Protein AF-A0A849KI65-F1 (afdb_monomer_lite)

Sequence (88 aa):
MTAKKTPTTAAKESEAETRLKEAQARVKVASDKQAAIVSVMSRLGVSPAERRLAQSESKKVERELQEATRMLREAEAAAGTSKVRTAS

Foldseek 3Di:
DDPPPDPDPPVVLVVLVVQLVVLVVQLVVLVVQLVVLVVQCPDPPDDPVSVVVSVVVNVVSVVSNVVSVVSNVVSVVVNVVSVVPVPD

pLDDT: mean 70.59, std 14.47, range [38.59, 87.38]

Radius of gyration: 20.78 Å; chains: 1; bounding box: 41×24×68 Å

Organism: NCBI:txid2732512

Structure (mmCIF, N/CA/C/O backbone):
data_AF-A0A849KI65-F1
#
_entry.id   AF-A0A849KI65-F1
#
loop_
_atom_site.group_PDB
_atom_site.id
_atom_site.type_symbol
_atom_site.label_atom_id
_atom_site.label_alt_id
_atom_site.label_comp_id
_atom_site.label_asym_id
_atom_site.label_entity_id
_atom_site.label_seq_id
_atom_site.pdbx_PDB_ins_code
_atom_site.Cartn_x
_atom_site.Cartn_y
_atom_site.Cartn_z
_atom_site.occupancy
_atom_site.B_iso_or_equiv
_atom_site.auth_seq_id
_atom_site.auth_comp_id
_atom_site.auth_asym_id
_atom_site.auth_atom_id
_atom_site.pdbx_PDB_model_num
ATOM 1 N N . MET A 1 1 ? -23.595 18.898 47.997 1.00 38.59 1 MET A N 1
ATOM 2 C CA . MET A 1 1 ? -23.830 18.767 46.542 1.00 38.59 1 MET A CA 1
ATOM 3 C C . MET A 1 1 ? -22.565 18.220 45.892 1.00 38.59 1 MET A C 1
ATOM 5 O O . MET A 1 1 ? -21.659 18.983 45.594 1.00 38.59 1 MET A O 1
ATOM 9 N N . THR A 1 2 ? -22.439 16.901 45.753 1.00 38.72 2 THR A N 1
ATOM 10 C CA . THR A 1 2 ? -21.280 16.261 45.109 1.00 38.72 2 THR A CA 1
ATOM 11 C C . THR A 1 2 ? -21.647 15.913 43.671 1.00 38.72 2 THR A C 1
ATOM 13 O O . THR A 1 2 ? -22.186 14.849 43.382 1.00 38.72 2 THR A O 1
ATOM 16 N N . ALA A 1 3 ? -21.383 16.847 42.754 1.00 41.94 3 ALA A N 1
ATOM 17 C CA . ALA A 1 3 ? -21.475 16.590 41.324 1.00 41.94 3 ALA A CA 1
ATOM 18 C C . ALA A 1 3 ? -20.368 15.598 40.930 1.00 41.94 3 ALA A C 1
ATOM 20 O O . ALA A 1 3 ? -19.202 15.962 40.771 1.00 41.94 3 ALA A O 1
ATOM 21 N N . LYS A 1 4 ? -20.733 14.318 40.815 1.00 42.84 4 LYS A N 1
ATOM 22 C CA . LYS A 1 4 ? -19.906 13.276 40.202 1.00 42.84 4 LYS A CA 1
ATOM 23 C C . LYS A 1 4 ? -19.685 13.685 38.741 1.00 42.84 4 LYS A C 1
ATOM 25 O O . LYS A 1 4 ? -20.584 13.546 37.919 1.00 42.84 4 LYS A O 1
ATOM 30 N N . LYS A 1 5 ? -18.505 14.234 38.425 1.00 48.50 5 LYS A N 1
ATOM 31 C CA . LYS A 1 5 ? -18.036 14.420 37.044 1.00 48.50 5 LYS A CA 1
ATOM 32 C C . LYS A 1 5 ? -17.951 13.038 36.397 1.00 48.50 5 LYS A C 1
ATOM 34 O O . LYS A 1 5 ? -16.981 12.316 36.607 1.00 48.50 5 LYS A O 1
ATOM 39 N N . THR A 1 6 ? -18.983 12.657 35.654 1.00 47.31 6 THR A N 1
ATOM 40 C CA . THR A 1 6 ? -18.953 11.523 34.730 1.00 47.31 6 THR A CA 1
ATOM 41 C C . THR A 1 6 ? -17.879 11.800 33.678 1.00 47.31 6 THR A C 1
ATOM 43 O O . THR A 1 6 ? -18.011 12.780 32.940 1.00 47.31 6 THR A O 1
ATOM 46 N N . PRO A 1 7 ? -16.798 11.004 33.607 1.00 45.50 7 PRO A N 1
ATOM 47 C CA . PRO A 1 7 ? -15.765 11.205 3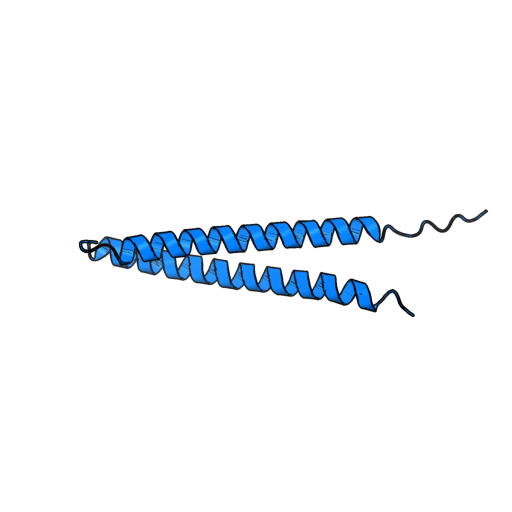2.611 1.00 45.50 7 PRO A CA 1
ATOM 48 C C . PRO A 1 7 ? -16.300 10.734 31.259 1.00 45.50 7 PRO A C 1
ATOM 50 O O . PRO A 1 7 ? -16.253 9.557 30.927 1.00 45.50 7 PRO A O 1
ATOM 53 N N . THR A 1 8 ? -16.824 11.689 30.500 1.00 48.84 8 THR A N 1
ATOM 54 C CA . THR A 1 8 ? -16.464 11.879 29.094 1.00 48.84 8 THR A CA 1
ATOM 55 C C . THR A 1 8 ? -16.416 10.606 28.235 1.00 48.84 8 THR A C 1
ATOM 57 O O . THR A 1 8 ? -15.409 10.316 27.593 1.00 48.84 8 THR A O 1
ATOM 60 N N . THR A 1 9 ? -17.511 9.846 28.177 1.00 49.00 9 THR A N 1
ATOM 61 C CA . THR A 1 9 ? -17.666 8.745 27.206 1.00 49.00 9 THR A CA 1
ATOM 62 C C . THR A 1 9 ? -17.613 9.279 25.765 1.00 49.00 9 THR A C 1
ATOM 64 O O . THR A 1 9 ? -16.939 8.704 24.918 1.00 49.00 9 THR A O 1
ATOM 67 N N . ALA A 1 10 ? -18.174 10.472 25.529 1.00 47.69 10 ALA A N 1
ATOM 68 C CA . ALA A 1 10 ? -18.210 11.129 24.219 1.00 47.69 10 ALA A CA 1
ATOM 69 C C . ALA A 1 10 ? -16.830 11.549 23.658 1.00 47.69 10 ALA A C 1
ATOM 71 O O . ALA A 1 10 ? -16.650 11.596 22.445 1.00 47.69 10 ALA A O 1
ATOM 72 N N . ALA A 1 11 ? -15.827 11.835 24.504 1.00 50.66 11 ALA A N 1
ATOM 73 C CA . ALA A 1 11 ? -14.481 12.162 24.005 1.00 50.66 11 ALA A CA 1
ATOM 74 C C . ALA A 1 11 ? -13.703 10.912 23.578 1.00 50.66 11 ALA A C 1
ATOM 76 O O . ALA A 1 11 ? -12.916 10.979 22.640 1.00 50.66 11 ALA A O 1
ATOM 77 N N . LYS A 1 12 ? -13.945 9.769 24.233 1.00 51.59 12 LYS A N 1
ATOM 78 C CA . LYS A 1 12 ? -13.294 8.497 23.890 1.00 51.59 12 LYS A CA 1
ATOM 79 C C . LYS A 1 12 ? -13.837 7.904 22.592 1.00 51.59 12 LYS A C 1
ATOM 81 O O . LYS A 1 12 ? -13.070 7.318 21.837 1.00 51.59 12 LYS A O 1
ATOM 86 N N . GLU A 1 13 ? -15.128 8.090 22.319 1.00 53.56 13 GLU A N 1
ATOM 87 C CA . GLU A 1 13 ? -15.738 7.714 21.038 1.00 53.56 13 GLU A CA 1
ATOM 88 C C . GLU A 1 13 ? -15.178 8.562 19.888 1.00 53.56 13 GLU A C 1
ATOM 90 O O . GLU A 1 13 ? -14.715 8.007 18.897 1.00 53.56 13 GLU A O 1
ATOM 95 N N . SER A 1 14 ? -15.082 9.885 20.069 1.00 64.75 14 SER A N 1
ATOM 96 C CA . SER A 1 14 ? -14.473 10.795 19.084 1.00 64.75 14 SER A CA 1
ATOM 97 C C . SER A 1 14 ? -13.008 10.452 18.775 1.00 64.75 14 SER A C 1
ATOM 99 O O . SER A 1 14 ? -12.587 10.440 17.615 1.00 64.75 14 SER A O 1
ATOM 101 N N . GLU A 1 15 ? -12.218 10.108 19.796 1.00 65.88 15 GLU A N 1
ATOM 102 C CA . GLU A 1 15 ? -10.811 9.740 19.612 1.00 65.88 15 GLU A CA 1
ATOM 103 C C . GLU A 1 15 ? -10.657 8.374 18.918 1.00 65.88 15 GLU A C 1
ATOM 105 O O . GLU A 1 15 ? -9.802 8.214 18.045 1.00 65.88 15 GLU A O 1
ATOM 110 N N . ALA A 1 16 ? -11.511 7.397 19.248 1.00 64.88 16 ALA A N 1
ATOM 111 C CA . ALA A 1 16 ? -11.531 6.089 18.595 1.00 64.88 16 ALA A CA 1
ATOM 112 C C . ALA A 1 16 ? -11.962 6.186 17.122 1.00 64.88 16 ALA A C 1
ATOM 114 O O . ALA A 1 16 ? -11.315 5.600 16.257 1.00 64.88 16 ALA A O 1
ATOM 115 N N . GLU A 1 17 ? -12.996 6.972 16.817 1.00 70.56 17 GLU A N 1
ATOM 116 C CA . GLU A 1 17 ? -13.443 7.231 15.444 1.00 70.56 17 GLU A CA 1
ATOM 117 C C . GLU A 1 17 ? -12.388 7.974 14.619 1.00 70.56 17 GLU A C 1
ATOM 119 O O . GLU A 1 17 ? -12.180 7.661 13.445 1.00 70.56 17 GLU A O 1
ATOM 124 N N . THR A 1 18 ? -11.687 8.932 15.231 1.00 77.62 18 THR A N 1
ATOM 125 C CA . THR A 1 18 ? -10.589 9.660 14.579 1.00 77.62 18 THR A CA 1
ATOM 126 C C . THR A 1 18 ? -9.439 8.713 14.241 1.00 77.62 18 THR A C 1
ATOM 128 O O . THR A 1 18 ? -8.995 8.677 13.093 1.00 77.62 18 THR A O 1
ATOM 131 N N . ARG A 1 19 ? -9.023 7.860 15.187 1.00 74.62 19 ARG A N 1
ATOM 132 C CA . ARG A 1 19 ? -7.996 6.829 14.948 1.00 74.62 19 ARG A CA 1
ATOM 133 C C . ARG A 1 19 ? -8.413 5.830 13.868 1.00 74.62 19 ARG A C 1
ATOM 135 O O . ARG A 1 19 ? -7.573 5.394 13.085 1.00 74.62 19 ARG A O 1
ATOM 142 N N . LEU A 1 20 ? -9.698 5.489 13.792 1.00 74.25 20 LEU A N 1
ATOM 143 C CA . LEU A 1 20 ? -10.230 4.575 12.781 1.00 74.25 20 LEU A CA 1
ATOM 144 C C . LEU A 1 20 ? -10.206 5.217 11.384 1.00 74.25 20 LEU A C 1
ATOM 146 O O . LEU A 1 20 ? -9.750 4.585 10.433 1.00 74.25 20 LEU A O 1
ATOM 150 N N . LYS A 1 21 ? -10.582 6.497 11.263 1.00 78.44 21 LYS A N 1
ATOM 151 C CA . LYS A 1 21 ? -10.443 7.269 10.013 1.00 78.44 21 LYS A CA 1
ATOM 152 C C . LYS A 1 21 ? -8.985 7.410 9.575 1.00 78.44 21 LYS A C 1
ATOM 154 O O . LYS A 1 21 ? -8.687 7.250 8.393 1.00 78.44 21 LYS A O 1
ATOM 159 N N . GLU A 1 22 ? -8.069 7.670 10.505 1.00 81.00 22 GLU A N 1
ATOM 160 C CA . GLU A 1 22 ? -6.633 7.732 10.212 1.00 81.00 22 GLU A CA 1
ATOM 161 C C . GLU A 1 22 ? -6.082 6.380 9.742 1.00 81.00 22 GLU A C 1
ATOM 163 O O . GLU A 1 22 ? -5.339 6.323 8.760 1.00 81.00 22 GLU A O 1
ATOM 168 N N . ALA A 1 23 ? -6.473 5.282 10.396 1.00 75.06 23 ALA A N 1
ATOM 169 C CA . ALA A 1 23 ? -6.088 3.935 9.988 1.00 75.06 23 ALA A CA 1
ATOM 170 C C . ALA A 1 23 ? -6.622 3.601 8.584 1.00 75.06 23 ALA A C 1
ATOM 172 O O . ALA A 1 23 ? -5.863 3.125 7.738 1.00 75.06 23 ALA A O 1
ATOM 173 N N . GLN A 1 24 ? -7.885 3.931 8.293 1.00 75.94 24 GLN A N 1
ATOM 174 C CA . GLN A 1 24 ? -8.472 3.769 6.958 1.00 75.94 24 GLN A CA 1
ATOM 175 C C . GLN A 1 24 ? -7.730 4.589 5.895 1.00 75.94 24 GLN A C 1
ATOM 177 O O . GLN A 1 24 ? -7.431 4.076 4.815 1.00 75.94 24 GLN A O 1
ATOM 182 N N . ALA A 1 25 ? -7.382 5.843 6.197 1.00 81.88 25 ALA A N 1
ATOM 183 C CA . ALA A 1 25 ? -6.617 6.689 5.286 1.00 81.88 25 ALA A CA 1
ATOM 184 C C . ALA A 1 25 ? -5.227 6.101 4.989 1.00 81.88 25 ALA A C 1
ATOM 186 O O . ALA A 1 25 ? -4.801 6.086 3.833 1.00 81.88 25 ALA A O 1
ATOM 187 N N . ARG A 1 26 ? -4.540 5.555 6.001 1.00 79.56 26 ARG A N 1
ATOM 188 C CA . ARG A 1 26 ? -3.238 4.886 5.826 1.00 79.56 26 ARG A CA 1
ATOM 189 C C . ARG A 1 26 ? -3.337 3.638 4.953 1.00 79.56 26 ARG A C 1
ATOM 191 O O . ARG A 1 26 ? -2.507 3.471 4.062 1.00 79.56 26 ARG A O 1
ATOM 198 N N . VAL A 1 27 ? -4.359 2.802 5.160 1.00 78.81 27 VAL A N 1
ATOM 199 C CA . VAL A 1 27 ? -4.615 1.626 4.309 1.00 78.81 27 VAL A CA 1
ATOM 200 C C . VAL A 1 27 ? -4.845 2.054 2.861 1.00 78.81 27 VAL A C 1
ATOM 202 O O . VAL A 1 27 ? -4.251 1.472 1.955 1.00 78.81 27 VAL A O 1
ATOM 205 N N . LYS A 1 28 ? -5.644 3.104 2.636 1.00 82.56 28 LYS A N 1
ATOM 206 C CA . LYS A 1 28 ? -5.903 3.629 1.291 1.00 82.56 28 LYS A CA 1
ATOM 207 C C . LYS A 1 28 ? -4.614 4.083 0.601 1.00 82.56 28 LYS A C 1
ATOM 209 O O . LYS A 1 28 ? -4.340 3.649 -0.510 1.00 82.56 28 LYS A O 1
ATOM 214 N N . VAL A 1 29 ? -3.785 4.880 1.280 1.00 87.06 29 VAL A N 1
ATOM 215 C CA . VAL A 1 29 ? -2.502 5.353 0.728 1.00 87.06 29 VAL A CA 1
ATOM 216 C C . VAL A 1 29 ? -1.564 4.188 0.400 1.00 87.06 29 VAL A C 1
ATOM 218 O O . VAL A 1 29 ? -0.944 4.182 -0.662 1.00 87.06 29 VAL A O 1
ATOM 221 N N . ALA A 1 30 ? -1.453 3.194 1.284 1.00 78.12 30 ALA A N 1
ATOM 222 C CA . ALA A 1 30 ? -0.635 2.009 1.028 1.00 78.12 30 ALA A CA 1
ATOM 223 C C . ALA A 1 30 ? -1.163 1.201 -0.173 1.00 78.12 30 ALA A C 1
ATOM 225 O O . ALA A 1 30 ? -0.382 0.776 -1.023 1.00 78.12 30 ALA A O 1
ATOM 226 N N . SER A 1 31 ? -2.485 1.061 -0.298 1.00 75.69 31 SER A N 1
ATOM 227 C CA . SER A 1 31 ? -3.122 0.387 -1.433 1.00 75.69 31 SER A CA 1
ATOM 228 C C . SER A 1 31 ? -2.879 1.121 -2.759 1.00 75.69 31 SER A C 1
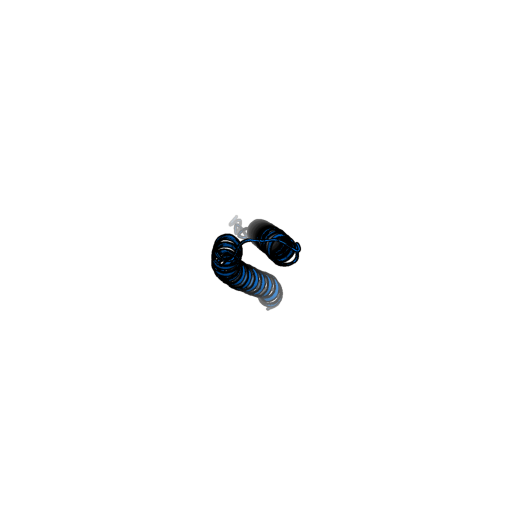ATOM 230 O O . SER A 1 31 ? -2.488 0.491 -3.742 1.00 75.69 31 SER A O 1
ATOM 232 N N . ASP A 1 32 ? -3.000 2.452 -2.775 1.00 84.44 32 ASP A N 1
ATOM 233 C CA . ASP A 1 32 ? -2.739 3.279 -3.960 1.00 84.44 32 ASP A CA 1
ATOM 234 C C . ASP A 1 32 ? -1.270 3.163 -4.414 1.00 84.44 32 ASP A C 1
ATOM 236 O O . ASP A 1 32 ? -0.987 2.992 -5.605 1.00 84.44 32 ASP A O 1
ATOM 240 N N . LYS A 1 33 ? -0.317 3.172 -3.467 1.00 81.75 33 LYS A N 1
ATOM 241 C CA . LYS A 1 33 ? 1.108 2.922 -3.759 1.00 81.75 33 LYS A CA 1
ATOM 242 C C . LYS A 1 33 ? 1.322 1.536 -4.368 1.00 81.75 33 LYS A C 1
ATOM 244 O O . LYS A 1 33 ? 2.065 1.398 -5.339 1.00 81.75 33 LYS A O 1
ATOM 249 N N . GLN A 1 34 ? 0.672 0.511 -3.818 1.00 77.12 34 GLN A N 1
ATOM 250 C CA . GLN A 1 34 ? 0.786 -0.857 -4.318 1.00 77.12 34 GLN A CA 1
ATOM 251 C C . GLN A 1 34 ? 0.251 -0.965 -5.751 1.00 77.12 34 GLN A C 1
ATOM 253 O O . GLN A 1 34 ? 0.915 -1.547 -6.610 1.00 77.12 34 GLN A O 1
ATOM 258 N N . ALA A 1 35 ? -0.893 -0.340 -6.040 1.00 77.50 35 ALA A N 1
ATOM 259 C CA . ALA A 1 35 ? -1.464 -0.287 -7.383 1.00 77.50 35 ALA A CA 1
ATOM 260 C C . ALA A 1 35 ? -0.536 0.423 -8.386 1.00 77.50 35 ALA A C 1
ATOM 262 O O . ALA A 1 35 ? -0.362 -0.050 -9.512 1.00 77.50 35 ALA A O 1
ATOM 263 N N . ALA A 1 36 ? 0.118 1.515 -7.977 1.00 83.44 36 ALA A N 1
ATOM 264 C CA . ALA A 1 36 ? 1.095 2.216 -8.808 1.00 83.44 36 ALA A CA 1
ATOM 265 C C . ALA A 1 36 ? 2.319 1.340 -9.133 1.00 83.44 36 ALA A C 1
ATOM 267 O O . ALA A 1 36 ? 2.745 1.281 -10.287 1.00 83.44 36 ALA A O 1
ATOM 268 N N . ILE A 1 37 ? 2.852 0.610 -8.148 1.00 81.56 37 ILE A N 1
ATOM 269 C CA . ILE A 1 37 ? 3.993 -0.300 -8.338 1.00 81.56 37 ILE A CA 1
ATOM 270 C C . ILE A 1 37 ? 3.628 -1.450 -9.283 1.00 81.56 37 ILE A C 1
ATOM 272 O O . ILE A 1 37 ? 4.382 -1.745 -10.212 1.00 81.56 37 ILE A O 1
ATOM 276 N N . VAL A 1 38 ? 2.454 -2.060 -9.095 1.00 80.81 38 VAL A N 1
ATOM 277 C CA . VAL A 1 38 ? 1.939 -3.108 -9.990 1.00 80.81 38 VAL A CA 1
ATOM 278 C C . VAL A 1 38 ? 1.787 -2.569 -11.413 1.00 80.81 38 VAL A C 1
ATOM 280 O O . VAL A 1 38 ? 2.241 -3.210 -12.356 1.00 80.81 38 VAL A O 1
ATOM 283 N N . SER A 1 39 ? 1.245 -1.357 -11.576 1.00 83.38 39 SER A N 1
ATOM 284 C CA . SER A 1 39 ? 1.115 -0.698 -12.882 1.00 83.38 39 SER A CA 1
ATOM 285 C C . SER A 1 39 ? 2.464 -0.499 -13.572 1.00 83.38 39 SER A C 1
ATOM 287 O O . SER A 1 39 ? 2.593 -0.800 -14.758 1.00 83.38 39 SER A O 1
ATOM 289 N N . VAL A 1 40 ? 3.493 -0.056 -12.837 1.00 79.75 40 VAL A N 1
ATOM 290 C CA . VAL A 1 40 ? 4.861 0.034 -13.367 1.00 79.75 40 VAL A CA 1
ATOM 291 C C . VAL A 1 40 ? 5.332 -1.347 -13.812 1.00 79.75 40 VAL A C 1
ATOM 293 O O . VAL A 1 40 ? 5.719 -1.493 -14.964 1.00 79.75 40 VAL A O 1
ATOM 296 N N . MET A 1 41 ? 5.221 -2.375 -12.966 1.00 76.31 41 MET A N 1
ATOM 297 C CA . MET A 1 41 ? 5.657 -3.738 -13.300 1.00 76.31 41 MET A CA 1
ATOM 298 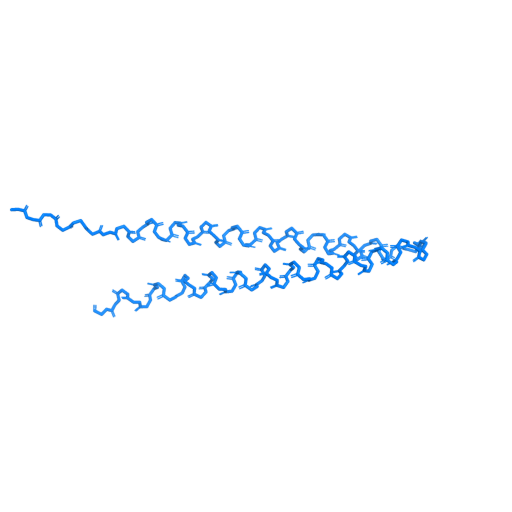C C . MET A 1 41 ? 4.926 -4.355 -14.505 1.00 76.31 41 MET A C 1
ATOM 300 O O . MET A 1 41 ? 5.527 -5.155 -15.224 1.00 76.31 41 MET A O 1
ATOM 304 N N . SER A 1 42 ? 3.660 -3.995 -14.735 1.00 78.88 42 SER A N 1
ATOM 305 C CA . SER A 1 42 ? 2.837 -4.496 -15.843 1.00 78.88 42 SER A CA 1
ATOM 306 C C . SER A 1 42 ? 3.099 -3.808 -17.187 1.00 78.88 42 SER A C 1
ATOM 308 O O . SER A 1 42 ? 2.677 -4.331 -18.219 1.00 78.88 42 SER A O 1
ATOM 310 N N . ARG A 1 43 ? 3.789 -2.660 -17.225 1.00 81.62 43 ARG A N 1
ATOM 311 C CA . ARG A 1 43 ? 4.132 -1.993 -18.492 1.00 81.62 43 ARG A CA 1
ATOM 312 C C . ARG A 1 43 ? 5.187 -2.811 -19.248 1.00 81.62 43 ARG A C 1
ATOM 314 O O . ARG A 1 43 ? 6.265 -3.107 -18.734 1.00 81.62 43 ARG A O 1
ATOM 321 N N . LEU A 1 44 ? 4.887 -3.181 -20.493 1.00 60.78 44 LEU A N 1
ATOM 322 C CA . LEU A 1 44 ? 5.842 -3.845 -21.384 1.00 60.78 44 LEU A CA 1
ATOM 323 C C . LEU A 1 44 ? 7.023 -2.895 -21.645 1.00 60.78 44 LEU A C 1
ATOM 325 O O . LEU A 1 44 ? 6.838 -1.837 -22.235 1.00 60.78 44 LEU A O 1
ATOM 329 N N . GLY A 1 45 ? 8.223 -3.261 -21.183 1.00 68.62 45 GLY A N 1
ATOM 330 C CA . GLY A 1 45 ? 9.455 -2.498 -21.439 1.00 68.62 45 GLY A CA 1
ATOM 331 C C . GLY A 1 45 ? 10.244 -2.042 -20.208 1.00 68.62 45 GLY A C 1
ATOM 332 O O . GLY A 1 45 ? 11.307 -1.458 -20.377 1.00 68.62 45 GLY A O 1
ATOM 333 N N . VAL A 1 46 ? 9.792 -2.334 -18.982 1.00 73.44 46 VAL A N 1
ATOM 334 C CA . VAL A 1 46 ? 10.555 -1.979 -17.770 1.00 73.44 46 VAL A CA 1
ATOM 335 C C . VAL A 1 46 ? 11.897 -2.710 -17.741 1.00 73.44 46 VAL A C 1
ATOM 337 O O . VAL A 1 46 ? 11.943 -3.946 -17.881 1.00 73.44 46 VAL A O 1
ATOM 340 N N . SER A 1 47 ? 12.981 -1.960 -17.528 1.00 79.75 47 SER A N 1
ATOM 341 C CA . SER A 1 47 ? 14.328 -2.519 -17.443 1.00 79.75 47 SER A CA 1
ATOM 342 C C . SER A 1 47 ? 14.451 -3.493 -16.257 1.00 79.75 47 SER A C 1
ATOM 344 O O . SER A 1 47 ? 13.717 -3.389 -15.268 1.00 79.75 47 SER A O 1
ATOM 346 N N . PRO A 1 48 ? 15.384 -4.461 -16.293 1.00 77.88 48 PRO A N 1
ATOM 347 C CA . PRO A 1 48 ? 15.597 -5.374 -15.169 1.00 77.88 48 PRO A CA 1
ATOM 348 C C . PRO A 1 48 ? 15.908 -4.660 -13.842 1.00 77.88 48 PRO A C 1
ATOM 350 O O . PRO A 1 48 ? 15.522 -5.148 -12.780 1.00 77.88 48 PRO A O 1
ATOM 353 N N . ALA A 1 49 ? 16.577 -3.503 -13.891 1.00 80.69 49 ALA A N 1
ATOM 354 C CA . ALA A 1 49 ? 16.887 -2.695 -12.713 1.00 80.69 49 ALA A CA 1
ATOM 355 C C . ALA A 1 49 ? 15.624 -2.066 -12.106 1.00 80.69 49 ALA A C 1
ATOM 357 O O . ALA A 1 49 ? 15.380 -2.199 -10.908 1.00 80.69 49 ALA A O 1
ATOM 358 N N . GLU A 1 50 ? 14.774 -1.467 -12.938 1.00 77.12 50 GLU A N 1
ATOM 359 C CA . GLU A 1 50 ? 13.502 -0.881 -12.506 1.00 77.12 50 GLU A CA 1
ATOM 360 C C . GLU A 1 50 ? 12.532 -1.942 -11.970 1.00 77.12 50 GLU A C 1
ATOM 362 O O . GLU A 1 50 ? 11.854 -1.698 -10.976 1.00 77.12 50 GLU A O 1
ATOM 367 N N . ARG A 1 51 ? 12.515 -3.160 -12.538 1.00 78.75 51 ARG A N 1
ATOM 368 C CA . ARG A 1 51 ? 11.727 -4.273 -11.973 1.00 78.75 51 ARG A CA 1
ATOM 369 C C . ARG A 1 51 ? 12.202 -4.671 -10.582 1.00 78.75 51 ARG A C 1
ATOM 371 O O . ARG A 1 51 ? 11.372 -4.928 -9.717 1.00 78.75 51 ARG A O 1
ATOM 378 N N . ARG A 1 52 ? 13.518 -4.731 -10.351 1.00 83.38 52 ARG A N 1
ATOM 379 C CA . ARG A 1 52 ? 14.078 -5.052 -9.026 1.00 83.38 52 ARG A CA 1
ATOM 380 C C . ARG A 1 52 ? 13.740 -3.970 -8.002 1.00 83.38 52 ARG A C 1
ATOM 382 O O . ARG A 1 52 ? 13.348 -4.302 -6.886 1.00 83.38 52 ARG A O 1
ATOM 389 N N . LEU A 1 53 ? 13.837 -2.700 -8.396 1.00 82.38 53 LEU A N 1
ATOM 390 C CA . LEU A 1 53 ? 13.429 -1.572 -7.558 1.00 82.38 53 LEU A CA 1
ATOM 391 C C . LEU A 1 53 ? 11.933 -1.650 -7.229 1.00 82.38 53 LEU A C 1
ATOM 393 O O . LEU A 1 53 ? 11.580 -1.667 -6.052 1.00 82.38 53 LEU A O 1
ATOM 397 N N . ALA A 1 54 ? 11.073 -1.826 -8.234 1.00 79.56 54 ALA A N 1
ATOM 398 C CA . ALA A 1 54 ? 9.630 -1.976 -8.052 1.00 79.56 54 ALA A CA 1
ATOM 399 C C . ALA A 1 54 ? 9.271 -3.172 -7.153 1.00 79.56 54 ALA A C 1
ATOM 401 O O . ALA A 1 54 ? 8.440 -3.040 -6.263 1.00 79.56 54 ALA A O 1
ATOM 402 N N . GLN A 1 55 ? 9.942 -4.319 -7.298 1.00 81.12 55 GLN A N 1
ATOM 403 C CA . GLN A 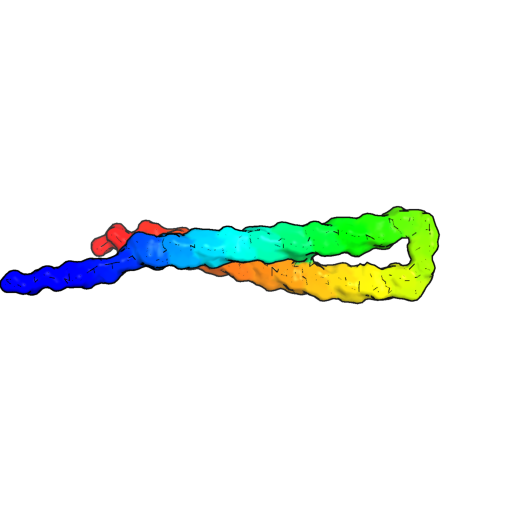1 55 ? 9.754 -5.468 -6.404 1.00 81.12 55 GLN A CA 1
ATOM 404 C C . GLN A 1 55 ? 10.173 -5.168 -4.960 1.00 81.12 55 GLN A C 1
ATOM 406 O O . GLN A 1 55 ? 9.517 -5.621 -4.021 1.00 81.12 55 GLN A O 1
ATOM 411 N N . SER A 1 56 ? 11.263 -4.424 -4.762 1.00 84.88 56 SER A N 1
ATOM 412 C CA . SER A 1 56 ? 11.715 -4.039 -3.423 1.00 84.88 56 SER A CA 1
ATOM 413 C C . SER A 1 56 ? 10.743 -3.065 -2.750 1.00 84.88 56 SER A C 1
ATOM 415 O O . SER A 1 56 ? 10.398 -3.259 -1.586 1.00 84.88 56 SER A O 1
ATOM 417 N N . GLU A 1 57 ? 10.228 -2.089 -3.500 1.00 84.94 57 GLU A N 1
ATOM 418 C CA . GLU A 1 57 ? 9.208 -1.148 -3.035 1.00 84.94 57 GLU A CA 1
ATOM 419 C C . GLU A 1 57 ? 7.878 -1.864 -2.781 1.00 84.94 57 GLU A C 1
ATOM 421 O O . GLU A 1 57 ? 7.247 -1.633 -1.754 1.00 84.94 57 GLU A O 1
ATOM 426 N N . SER A 1 58 ? 7.498 -2.822 -3.635 1.00 78.62 58 SER A N 1
ATOM 427 C CA . SER A 1 58 ? 6.294 -3.639 -3.446 1.00 78.62 58 SER A CA 1
ATOM 428 C C . SER A 1 58 ? 6.320 -4.362 -2.104 1.00 78.62 58 SER A C 1
ATOM 430 O O . SER A 1 58 ? 5.322 -4.357 -1.393 1.00 78.62 58 SER A O 1
ATOM 432 N N . LYS A 1 59 ? 7.460 -4.954 -1.728 1.00 85.75 59 LYS A N 1
ATOM 433 C CA . LYS A 1 59 ? 7.612 -5.653 -0.442 1.00 85.75 59 LYS A CA 1
ATOM 434 C C . LYS A 1 59 ? 7.540 -4.708 0.758 1.00 85.75 59 LYS A C 1
ATOM 436 O O . LYS A 1 59 ? 7.051 -5.106 1.812 1.00 85.75 59 LYS A O 1
ATOM 441 N N . LYS A 1 60 ? 8.040 -3.474 0.628 1.00 87.12 60 LYS A N 1
ATOM 442 C CA . LYS A 1 60 ? 7.923 -2.455 1.686 1.00 87.12 60 LYS A CA 1
ATOM 443 C C . LYS A 1 60 ? 6.470 -2.030 1.862 1.00 87.12 60 LYS A C 1
ATOM 445 O O . LYS A 1 60 ? 5.963 -2.061 2.977 1.00 87.12 60 LYS A O 1
ATOM 450 N N . VAL A 1 61 ? 5.794 -1.716 0.759 1.00 80.56 61 VAL A N 1
ATOM 451 C CA . VAL A 1 61 ? 4.385 -1.307 0.766 1.00 80.56 61 VAL A CA 1
ATOM 452 C C . VAL A 1 61 ? 3.481 -2.434 1.264 1.00 80.56 61 VAL A C 1
ATOM 454 O O . VAL A 1 61 ? 2.551 -2.177 2.016 1.00 80.56 61 VAL A O 1
ATOM 457 N N . GLU A 1 62 ? 3.776 -3.689 0.928 1.00 84.31 62 GLU A N 1
ATOM 458 C CA . GLU A 1 62 ? 3.040 -4.845 1.447 1.00 84.31 62 GLU A CA 1
ATOM 459 C C . GLU A 1 62 ? 3.154 -4.964 2.976 1.00 84.31 62 GLU A C 1
ATOM 461 O O . GLU A 1 62 ? 2.158 -5.229 3.649 1.00 84.31 62 GLU A O 1
ATOM 466 N N . ARG A 1 63 ? 4.335 -4.691 3.549 1.00 87.38 63 ARG A N 1
ATOM 467 C CA . ARG A 1 63 ? 4.495 -4.603 5.010 1.00 87.38 63 ARG A CA 1
ATOM 468 C C . ARG A 1 63 ? 3.732 -3.421 5.604 1.00 87.38 63 ARG A C 1
ATOM 470 O O . ARG A 1 63 ? 3.019 -3.616 6.585 1.00 87.38 63 ARG A O 1
ATOM 477 N N . GLU A 1 64 ? 3.820 -2.234 4.997 1.00 81.94 64 GLU A N 1
ATOM 478 C CA . GLU A 1 64 ? 3.041 -1.056 5.421 1.00 81.94 64 GLU A CA 1
ATOM 479 C C . GLU A 1 64 ? 1.533 -1.360 5.423 1.00 81.94 64 GLU A C 1
ATOM 481 O O . GLU A 1 64 ? 0.823 -1.002 6.362 1.00 81.94 64 GLU A O 1
ATOM 486 N N . LEU A 1 65 ? 1.041 -2.067 4.401 1.00 79.75 65 LEU A N 1
ATOM 487 C CA . LEU A 1 65 ? -0.359 -2.463 4.277 1.00 79.75 65 LEU A CA 1
ATOM 488 C C . LEU A 1 65 ? -0.761 -3.464 5.368 1.00 79.75 65 LEU A C 1
ATOM 490 O O . LEU A 1 65 ? -1.828 -3.322 5.967 1.00 79.75 65 LEU A O 1
ATOM 494 N N . GLN A 1 66 ? 0.083 -4.458 5.659 1.00 85.75 66 GLN A N 1
ATOM 495 C CA . GLN A 1 66 ? -0.160 -5.421 6.738 1.00 85.75 66 GLN A CA 1
ATOM 496 C C . GLN A 1 66 ? -0.219 -4.734 8.105 1.00 85.75 66 GLN A C 1
ATOM 498 O O . GLN A 1 66 ? -1.136 -4.996 8.884 1.00 85.75 66 GLN A O 1
ATOM 503 N N . GLU A 1 67 ? 0.709 -3.819 8.385 1.00 87.31 67 GLU A N 1
ATOM 504 C CA . GLU A 1 67 ? 0.724 -3.041 9.625 1.00 87.31 67 GLU A CA 1
ATOM 505 C C . GLU A 1 67 ? -0.493 -2.115 9.733 1.00 87.31 67 GLU A C 1
ATOM 507 O O . GLU A 1 67 ? -1.149 -2.082 10.774 1.00 87.31 67 GLU A O 1
ATOM 512 N N . ALA A 1 68 ? -0.856 -1.415 8.654 1.00 76.75 68 ALA A N 1
ATOM 513 C CA . ALA A 1 68 ? -2.039 -0.558 8.614 1.00 76.75 68 ALA A CA 1
ATOM 514 C C . ALA A 1 68 ? -3.340 -1.351 8.806 1.00 76.75 68 ALA A C 1
ATOM 516 O O . ALA A 1 68 ? -4.207 -0.936 9.573 1.00 76.75 68 ALA A O 1
ATOM 517 N N . THR A 1 69 ? -3.451 -2.527 8.185 1.00 78.56 69 THR A N 1
ATOM 518 C CA . THR A 1 69 ? -4.600 -3.431 8.356 1.00 78.56 69 THR A CA 1
ATOM 519 C C . THR A 1 69 ? -4.664 -3.966 9.785 1.00 78.56 69 THR A C 1
ATOM 521 O O . THR A 1 69 ? -5.740 -4.041 10.379 1.00 78.56 69 THR A O 1
ATOM 524 N N . ARG A 1 70 ? -3.515 -4.301 10.382 1.00 85.06 70 ARG A N 1
ATOM 525 C CA . ARG A 1 70 ? -3.443 -4.720 11.783 1.00 85.06 70 ARG A CA 1
ATOM 526 C C . ARG A 1 70 ? -3.903 -3.604 12.725 1.00 85.06 70 ARG A C 1
ATOM 528 O O . ARG A 1 70 ? -4.737 -3.866 13.586 1.00 85.06 70 ARG A O 1
ATOM 535 N N . MET A 1 71 ? -3.417 -2.377 12.532 1.00 78.25 71 MET A N 1
ATOM 536 C CA . MET A 1 71 ? -3.840 -1.206 13.311 1.00 78.25 71 MET A CA 1
ATOM 537 C C . MET A 1 71 ? -5.341 -0.935 13.165 1.00 78.25 71 MET A C 1
ATOM 539 O O . MET A 1 71 ? -6.009 -0.670 14.162 1.00 78.25 71 MET A O 1
ATOM 543 N N . LEU A 1 72 ? -5.884 -1.046 11.947 1.00 74.25 72 LEU A N 1
ATOM 544 C CA . LEU A 1 72 ? -7.319 -0.915 11.696 1.00 74.25 72 LEU A CA 1
ATOM 545 C C . LEU A 1 72 ? -8.114 -1.960 12.491 1.00 74.25 72 LEU A C 1
ATOM 547 O O . LEU A 1 72 ? -9.053 -1.608 13.194 1.00 74.25 72 LEU A O 1
ATOM 551 N N . ARG A 1 73 ? -7.694 -3.228 12.447 1.00 78.69 73 ARG A N 1
ATOM 552 C CA . ARG A 1 73 ? -8.360 -4.328 13.158 1.00 78.69 73 ARG A CA 1
ATOM 553 C C . ARG A 1 73 ? -8.307 -4.166 14.678 1.00 78.69 73 ARG A C 1
ATOM 555 O O . ARG A 1 73 ? -9.280 -4.460 15.367 1.00 78.69 73 ARG A O 1
ATOM 562 N N . GLU A 1 74 ? -7.177 -3.706 15.210 1.00 78.75 74 GLU A N 1
ATOM 563 C CA . GLU A 1 74 ? -7.023 -3.398 16.636 1.00 78.75 74 GLU A CA 1
ATOM 564 C C . GLU A 1 74 ? -7.911 -2.210 17.049 1.00 78.75 74 GLU A C 1
ATOM 566 O O . GLU A 1 74 ? -8.564 -2.266 18.093 1.00 78.75 74 GLU A O 1
ATOM 571 N N . ALA A 1 75 ? -8.008 -1.173 16.210 1.00 71.38 75 ALA A N 1
ATOM 572 C CA . ALA A 1 75 ? -8.89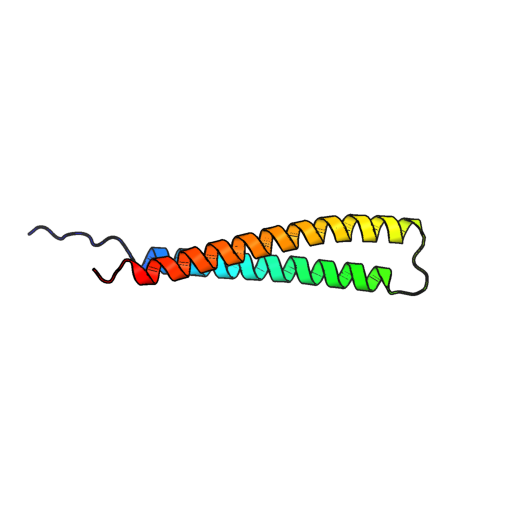7 -0.033 16.431 1.00 71.38 75 ALA A CA 1
ATOM 573 C C . ALA A 1 75 ? -10.384 -0.432 16.373 1.00 71.38 75 ALA A C 1
ATOM 575 O O . ALA A 1 75 ? -11.159 -0.029 17.239 1.00 71.38 75 ALA A O 1
ATOM 576 N N . GLU A 1 76 ? -10.779 -1.274 15.415 1.00 73.56 76 GLU A N 1
ATOM 577 C CA . GLU A 1 76 ? -12.129 -1.842 15.320 1.00 73.56 76 GLU A CA 1
ATOM 578 C C . GLU A 1 76 ? -12.473 -2.700 16.546 1.00 73.56 76 GLU A C 1
ATOM 580 O O . GLU A 1 76 ? -13.560 -2.570 17.112 1.00 73.56 76 GLU A O 1
ATOM 585 N N . ALA A 1 77 ? -11.539 -3.533 17.018 1.00 74.69 77 ALA A N 1
ATOM 586 C CA . ALA A 1 77 ? -11.723 -4.335 18.227 1.00 74.69 77 ALA A CA 1
ATOM 587 C C . ALA A 1 77 ? -11.858 -3.463 19.490 1.00 74.69 77 ALA A C 1
ATOM 589 O O . ALA A 1 77 ? -12.688 -3.752 20.358 1.00 74.69 77 ALA A O 1
ATOM 590 N N . ALA A 1 78 ? -11.089 -2.375 19.596 1.00 67.38 78 ALA A N 1
ATOM 591 C CA . ALA A 1 78 ? -11.186 -1.410 20.693 1.00 67.38 78 ALA A CA 1
ATOM 592 C C . ALA A 1 78 ? -12.508 -0.613 20.669 1.00 67.38 78 ALA A C 1
ATOM 594 O O . ALA A 1 78 ? -13.112 -0.366 21.720 1.00 67.38 78 ALA A O 1
ATOM 595 N N . ALA A 1 79 ? -12.995 -0.259 19.477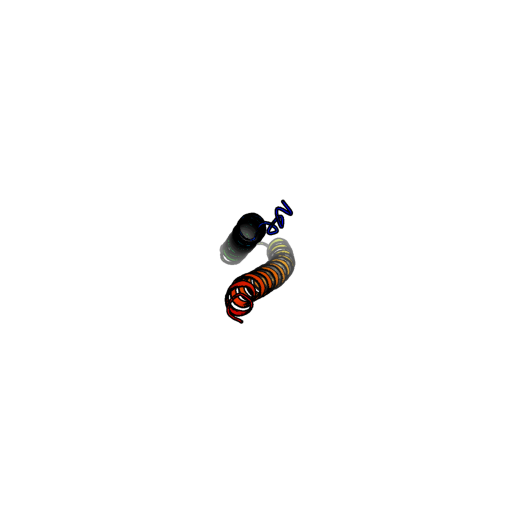 1.00 62.34 79 ALA A N 1
ATOM 596 C CA . ALA A 1 79 ? -14.294 0.385 19.292 1.00 62.34 79 ALA A CA 1
ATOM 597 C C . ALA A 1 79 ? -15.457 -0.574 19.619 1.00 62.34 79 ALA A C 1
ATOM 599 O O . ALA A 1 79 ? -16.401 -0.197 20.313 1.00 62.34 79 ALA A O 1
ATOM 600 N N . GLY A 1 80 ? -15.364 -1.843 19.204 1.00 57.59 80 GLY A N 1
ATOM 601 C CA . GLY A 1 80 ? -16.368 -2.873 19.492 1.00 57.59 80 GLY A CA 1
ATOM 602 C C . GLY A 1 80 ? -16.439 -3.285 20.968 1.00 57.59 80 GLY A C 1
ATOM 603 O O . GLY A 1 80 ? -17.527 -3.487 21.504 1.00 57.59 80 GLY A O 1
ATOM 604 N N . THR A 1 81 ? -15.302 -3.352 21.667 1.00 52.91 81 THR A N 1
ATOM 605 C CA . THR A 1 81 ? -15.253 -3.701 23.103 1.00 52.91 81 THR A CA 1
ATOM 606 C C . THR A 1 81 ? -15.713 -2.571 24.027 1.00 52.91 81 THR A C 1
ATOM 608 O O . THR A 1 81 ? -16.231 -2.856 25.111 1.00 52.91 81 THR A O 1
ATOM 611 N N . SER A 1 82 ? -15.619 -1.305 23.603 1.00 47.84 82 SER A N 1
ATOM 612 C CA . SER A 1 82 ? -16.192 -0.171 24.350 1.00 47.84 82 SER A CA 1
ATOM 613 C C . SER A 1 82 ? -17.719 -0.241 24.463 1.00 47.84 82 SER A C 1
ATOM 615 O O . SER A 1 82 ? -18.274 0.222 25.457 1.00 47.84 82 SER A O 1
ATOM 617 N N . LYS A 1 83 ? -18.403 -0.886 23.508 1.00 47.69 83 LYS A N 1
ATOM 618 C CA . LYS A 1 83 ? -19.870 -0.998 23.499 1.00 47.69 83 LYS A CA 1
ATOM 619 C C . LYS A 1 83 ? -20.423 -2.057 24.465 1.00 47.69 83 LYS A C 1
ATOM 621 O O . LYS A 1 83 ? -21.595 -2.001 24.814 1.00 47.69 83 LYS A O 1
ATOM 626 N N . VAL A 1 84 ? -19.599 -3.015 24.907 1.00 51.03 84 VAL A N 1
ATOM 627 C CA . VAL A 1 84 ? -20.040 -4.157 25.738 1.00 51.03 84 VAL A CA 1
ATOM 628 C C . VAL A 1 84 ? -19.864 -3.898 27.242 1.00 51.03 84 VAL A C 1
ATOM 630 O O . VAL A 1 84 ? -20.583 -4.471 28.050 1.00 51.03 84 VAL A O 1
ATOM 633 N N . ARG A 1 85 ? -18.950 -3.006 27.654 1.00 48.06 85 ARG A N 1
ATOM 634 C CA . ARG A 1 85 ? -18.663 -2.756 29.085 1.00 48.06 85 ARG A CA 1
ATOM 635 C C . ARG A 1 85 ? -19.549 -1.714 29.772 1.00 48.06 85 ARG A C 1
ATOM 637 O O . ARG A 1 85 ? -19.375 -1.494 30.964 1.00 48.06 85 ARG A O 1
ATOM 644 N N . THR A 1 86 ? -20.467 -1.063 29.064 1.00 51.62 86 THR A N 1
ATOM 645 C CA . THR A 1 86 ? -21.365 -0.049 29.651 1.00 51.62 86 THR A CA 1
ATOM 646 C C . THR A 1 86 ? -22.737 -0.596 30.054 1.00 51.62 86 THR A C 1
ATOM 648 O O . THR A 1 86 ? -23.559 0.164 30.556 1.00 51.62 86 THR A O 1
ATOM 651 N N . ALA A 1 87 ? -22.980 -1.900 29.883 1.00 47.03 87 ALA A N 1
ATOM 652 C CA . ALA A 1 87 ? -24.195 -2.586 30.315 1.00 47.03 87 ALA A CA 1
ATOM 653 C C . ALA A 1 87 ? -23.871 -3.597 31.427 1.00 47.03 87 ALA A C 1
ATOM 655 O O . ALA A 1 87 ? -23.823 -4.804 31.193 1.00 47.03 87 ALA A O 1
ATOM 656 N N . SER A 1 88 ? -23.578 -3.115 32.633 1.00 38.66 88 SER A N 1
ATOM 657 C CA . SER A 1 88 ? -23.598 -3.904 33.873 1.00 38.66 88 SER A CA 1
ATOM 658 C C . SER A 1 88 ? -23.831 -2.979 35.056 1.00 38.66 88 SER A C 1
ATOM 660 O O . SER A 1 88 ? -23.177 -1.912 35.087 1.00 38.66 88 SER A O 1
#

Secondary structure (DSSP, 8-state):
--------HHHHHHHHHHHHHHHHHHHHHHHHHHHHHHHHHHSTT--HHHHHHHHHHHHHHHHHHHHHHHHHHHHHHHHHHHTTTT--